Protein AF-A0A679HVC3-F1 (afdb_monomer)

Radius of gyration: 11.67 Å; Cα contacts (8 Å, |Δi|>4): 77; chains: 1; bounding box: 25×28×30 Å

Nearest PDB structures (foldseek):
  5sv2-assembly1_A-2  TM=7.875E-01  e=4.353E-01  Mycobacterium tuberculosis H37Rv
  8j2y-assembly1_A  TM=5.429E-01  e=6.195E+00  Acidimicrobiaceae bacterium

Solvent-accessible surface area (backbone atoms only — not comparable to full-atom values): 4355 Å² total; per-residue (Å²): 135,93,71,76,48,74,68,42,53,57,49,33,53,52,49,49,54,52,47,36,69,75,69,66,51,53,75,66,59,52,58,66,44,48,60,57,46,38,50,47,50,46,26,38,76,73,75,39,64,46,75,44,72,62,52,69,63,54,57,57,46,44,79,81,44,84,58,51,78,47,74,60,133

Mean predicted aligned error: 2.37 Å

Sequence (73 aa):
MLTPTEQHWNQAAEVLRRMRRAEHYEANKIRDLAFDVLIALSARSIGAAVVTSNLHDFQTIQRYVSFHLICWE

Structure (mmCIF, N/CA/C/O backbone):
data_AF-A0A679HVC3-F1
#
_entry.id   AF-A0A679HVC3-F1
#
loop_
_atom_site.group_PDB
_atom_site.id
_atom_site.type_symbol
_atom_site.label_atom_id
_atom_site.label_alt_id
_atom_site.label_comp_id
_atom_site.label_asym_id
_atom_site.label_entity_id
_atom_site.label_seq_id
_atom_site.pdbx_PDB_ins_code
_atom_site.Cartn_x
_atom_site.Cartn_y
_atom_site.Cartn_z
_atom_site.occupancy
_atom_site.B_iso_or_equiv
_atom_site.auth_seq_id
_atom_site.auth_comp_id
_atom_site.auth_asym_id
_atom_site.auth_atom_id
_atom_site.pdbx_PDB_model_num
ATOM 1 N N . MET A 1 1 ? -1.455 -17.110 10.426 1.00 68.75 1 MET A N 1
ATOM 2 C CA . MET A 1 1 ? -0.451 -16.145 9.930 1.00 68.75 1 MET A CA 1
ATOM 3 C C . MET A 1 1 ? -1.042 -15.461 8.708 1.00 68.75 1 MET A C 1
ATOM 5 O O . MET A 1 1 ? -1.566 -16.174 7.863 1.00 68.75 1 MET A O 1
ATOM 9 N N . LEU A 1 2 ? -1.042 -14.126 8.648 1.00 85.94 2 LEU A N 1
ATOM 10 C CA . LEU A 1 2 ? -1.449 -13.390 7.447 1.00 85.94 2 LEU A CA 1
ATOM 11 C C . LEU A 1 2 ? -0.203 -13.184 6.585 1.00 85.94 2 LEU A C 1
ATOM 13 O O . LEU A 1 2 ? 0.767 -12.589 7.047 1.00 85.94 2 LEU A O 1
ATOM 17 N N . THR A 1 3 ? -0.214 -13.702 5.361 1.00 91.75 3 THR A N 1
ATOM 18 C CA . THR A 1 3 ? 0.926 -13.610 4.443 1.00 91.75 3 THR A CA 1
ATOM 19 C C . THR A 1 3 ? 0.423 -13.156 3.077 1.00 91.75 3 THR A C 1
ATOM 21 O O . THR A 1 3 ? -0.590 -13.688 2.615 1.00 91.75 3 THR A O 1
ATOM 24 N N . PRO A 1 4 ? 1.083 -12.182 2.423 1.00 94.25 4 PRO A N 1
ATOM 25 C CA . PRO A 1 4 ? 0.707 -11.782 1.077 1.00 94.25 4 PRO A CA 1
ATOM 26 C C . PRO A 1 4 ? 0.736 -12.972 0.112 1.00 94.25 4 PRO A C 1
ATOM 28 O O . PRO A 1 4 ? 1.701 -13.735 0.084 1.00 94.25 4 PRO A O 1
ATOM 31 N N . THR A 1 5 ? -0.322 -13.124 -0.682 1.00 96.88 5 THR A N 1
ATOM 32 C CA . THR A 1 5 ? -0.394 -14.124 -1.753 1.00 96.88 5 THR A CA 1
ATOM 33 C C . THR A 1 5 ? 0.325 -13.609 -2.998 1.00 96.88 5 THR A C 1
ATOM 35 O O . THR A 1 5 ? 0.568 -12.409 -3.127 1.00 96.88 5 THR A O 1
ATOM 38 N N . GLU A 1 6 ? 0.612 -14.484 -3.963 1.00 97.62 6 GLU A N 1
ATOM 39 C CA . GLU A 1 6 ? 1.138 -14.077 -5.276 1.00 97.62 6 GLU A CA 1
ATOM 40 C C . GLU A 1 6 ? 0.270 -12.989 -5.936 1.00 97.62 6 GLU A C 1
ATOM 42 O O . GLU A 1 6 ? 0.777 -12.010 -6.483 1.00 97.62 6 GLU A O 1
ATOM 47 N N . GLN A 1 7 ? -1.056 -13.091 -5.799 1.00 97.19 7 GLN A N 1
ATOM 48 C CA . GLN A 1 7 ? -1.973 -12.069 -6.291 1.00 97.19 7 GLN A CA 1
ATOM 49 C C . GLN A 1 7 ? -1.757 -10.713 -5.602 1.00 97.19 7 GLN A C 1
ATOM 51 O O . GLN A 1 7 ? -1.813 -9.685 -6.276 1.00 97.19 7 GLN A O 1
ATOM 56 N N . HIS A 1 8 ? -1.485 -10.681 -4.292 1.00 98.06 8 HIS A N 1
ATOM 57 C CA . HIS A 1 8 ? -1.159 -9.432 -3.595 1.00 98.06 8 HIS A CA 1
ATOM 58 C C . HIS A 1 8 ? 0.141 -8.816 -4.118 1.00 98.06 8 HIS A C 1
ATOM 60 O O . HIS A 1 8 ? 0.190 -7.604 -4.306 1.00 98.06 8 HIS A O 1
ATOM 66 N N . TRP A 1 9 ? 1.155 -9.626 -4.431 1.00 98.06 9 TRP A N 1
ATOM 67 C CA . TRP A 1 9 ? 2.399 -9.144 -5.043 1.00 98.06 9 TRP A CA 1
ATOM 68 C C . TRP A 1 9 ? 2.169 -8.531 -6.426 1.00 98.06 9 TRP A C 1
ATOM 70 O O . TRP A 1 9 ? 2.616 -7.412 -6.689 1.00 98.06 9 TRP A O 1
ATOM 80 N N . ASN A 1 10 ? 1.402 -9.208 -7.283 1.00 98.38 10 ASN A N 1
ATOM 81 C CA . ASN A 1 10 ? 1.065 -8.702 -8.615 1.00 98.38 10 ASN A CA 1
ATOM 82 C C . ASN A 1 10 ? 0.244 -7.403 -8.542 1.00 98.38 10 ASN A C 1
ATOM 84 O O . ASN A 1 10 ? 0.517 -6.441 -9.263 1.00 98.38 10 ASN A O 1
ATOM 88 N N . GLN A 1 11 ? -0.729 -7.336 -7.628 1.00 98.25 11 GLN A N 1
ATOM 89 C CA . GLN A 1 11 ? -1.513 -6.122 -7.389 1.00 98.25 11 GLN A CA 1
ATOM 90 C C . GLN A 1 11 ? -0.654 -4.980 -6.832 1.00 98.25 11 GLN A C 1
ATOM 92 O O . GLN A 1 11 ? -0.822 -3.836 -7.255 1.00 98.25 11 GLN A O 1
ATOM 97 N N . ALA A 1 12 ? 0.286 -5.271 -5.930 1.00 98.31 12 ALA A N 1
ATOM 98 C CA . ALA A 1 12 ? 1.189 -4.269 -5.380 1.00 98.31 12 ALA A CA 1
ATOM 99 C C . ALA A 1 12 ? 2.073 -3.654 -6.472 1.00 98.31 12 ALA A C 1
ATOM 101 O O . ALA A 1 12 ? 2.171 -2.432 -6.557 1.00 98.31 12 ALA A O 1
ATOM 102 N N . ALA A 1 13 ? 2.642 -4.474 -7.361 1.00 97.94 13 ALA A N 1
ATOM 103 C CA . ALA A 1 13 ? 3.429 -3.989 -8.494 1.00 97.94 13 ALA A CA 1
ATOM 104 C C . ALA A 1 13 ? 2.628 -3.033 -9.401 1.00 97.94 13 ALA A C 1
ATOM 106 O O . ALA A 1 13 ? 3.141 -1.989 -9.813 1.00 97.94 13 ALA A O 1
ATOM 107 N N . GLU A 1 14 ? 1.358 -3.349 -9.676 1.00 98.31 14 GLU A N 1
ATOM 108 C CA . GLU A 1 14 ? 0.472 -2.480 -10.457 1.00 98.31 14 GLU A CA 1
ATOM 109 C C . GLU A 1 14 ? 0.199 -1.148 -9.746 1.00 98.31 14 GLU A C 1
ATOM 111 O O . GLU A 1 14 ? 0.317 -0.079 -10.352 1.00 98.31 14 GLU A O 1
ATOM 116 N N . VAL A 1 15 ? -0.131 -1.197 -8.452 1.00 98.25 15 VAL A N 1
ATOM 117 C CA . VAL A 1 15 ? -0.393 -0.005 -7.632 1.00 98.25 15 VAL A CA 1
ATOM 118 C C . VAL A 1 15 ? 0.840 0.894 -7.581 1.00 98.25 15 VAL A C 1
ATOM 120 O O . VAL A 1 15 ? 0.742 2.075 -7.907 1.00 98.25 15 VAL A O 1
ATOM 123 N N . LEU A 1 16 ? 2.014 0.338 -7.281 1.00 98.31 16 LEU A N 1
ATOM 124 C CA . LEU A 1 16 ? 3.274 1.082 -7.223 1.00 98.31 16 LEU A CA 1
ATOM 125 C C . LEU A 1 16 ? 3.625 1.717 -8.573 1.00 98.31 16 LEU A C 1
ATOM 127 O O . LEU A 1 16 ? 4.072 2.864 -8.622 1.00 98.31 16 LEU A O 1
ATOM 131 N N . ARG A 1 17 ? 3.375 1.022 -9.692 1.00 97.94 17 ARG A N 1
ATOM 132 C CA . ARG A 1 17 ? 3.580 1.584 -11.035 1.00 97.94 17 ARG A CA 1
ATOM 133 C C . ARG A 1 17 ? 2.674 2.787 -11.291 1.00 97.94 17 ARG A C 1
ATOM 135 O O . ARG A 1 17 ? 3.123 3.768 -11.886 1.00 97.94 17 ARG A O 1
ATOM 142 N N . ARG A 1 18 ? 1.412 2.720 -10.858 1.00 98.00 18 ARG A N 1
ATOM 143 C CA . ARG A 1 18 ? 0.451 3.828 -10.973 1.00 98.00 18 ARG A CA 1
ATOM 144 C C . ARG A 1 18 ? 0.851 5.006 -10.086 1.00 98.00 18 ARG A C 1
ATOM 146 O O . ARG A 1 18 ? 0.910 6.121 -10.594 1.00 98.00 18 ARG A O 1
ATOM 153 N N . MET A 1 19 ? 1.210 4.750 -8.828 1.00 97.50 19 MET A N 1
ATOM 154 C CA . MET A 1 19 ? 1.685 5.771 -7.886 1.00 97.50 19 MET A CA 1
ATOM 155 C C . MET A 1 19 ? 2.938 6.477 -8.409 1.00 97.50 19 MET A C 1
ATOM 157 O O . MET A 1 19 ? 2.982 7.701 -8.437 1.00 97.50 19 MET A O 1
ATOM 161 N N . ARG A 1 20 ? 3.923 5.729 -8.927 1.00 97.25 20 ARG A N 1
ATOM 162 C CA . ARG A 1 20 ? 5.145 6.311 -9.508 1.00 97.25 20 ARG A CA 1
ATOM 163 C C . ARG A 1 20 ? 4.842 7.312 -10.620 1.00 97.25 20 ARG A C 1
ATOM 165 O O . ARG A 1 20 ? 5.478 8.356 -10.695 1.00 97.25 20 ARG A O 1
ATOM 172 N N . ARG A 1 21 ? 3.896 6.977 -11.503 1.00 96.19 21 ARG A N 1
ATOM 173 C CA . ARG A 1 21 ? 3.524 7.831 -12.640 1.00 96.19 21 ARG A CA 1
ATOM 174 C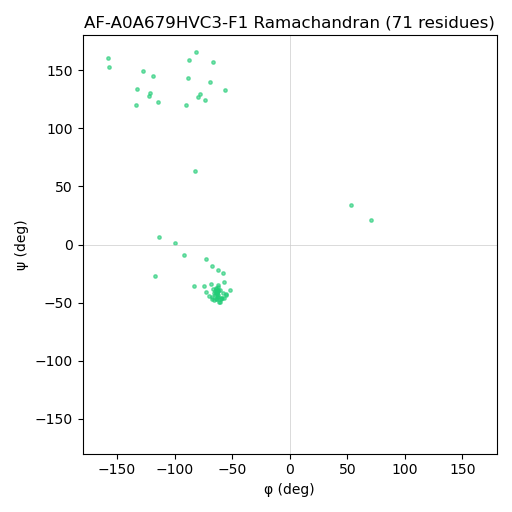 C . ARG A 1 21 ? 2.729 9.061 -12.210 1.00 96.19 21 ARG A C 1
ATOM 176 O O . ARG A 1 21 ? 2.952 10.121 -12.775 1.00 96.19 21 ARG A O 1
ATOM 183 N N . ALA A 1 22 ? 1.806 8.902 -11.267 1.00 96.94 22 ALA A N 1
ATOM 184 C CA . ALA A 1 22 ? 0.877 9.956 -10.868 1.00 96.94 22 ALA A CA 1
ATOM 185 C C . ALA A 1 22 ? 1.465 10.934 -9.839 1.00 96.94 22 ALA A C 1
ATOM 187 O O . ALA A 1 22 ? 1.176 12.121 -9.909 1.00 96.94 22 ALA A O 1
ATOM 188 N N . GLU A 1 23 ? 2.301 10.454 -8.915 1.00 93.88 23 GLU A N 1
ATOM 189 C CA . GLU A 1 23 ? 2.902 11.276 -7.853 1.00 93.88 23 GLU A CA 1
ATOM 190 C C . GLU A 1 23 ? 4.351 11.695 -8.176 1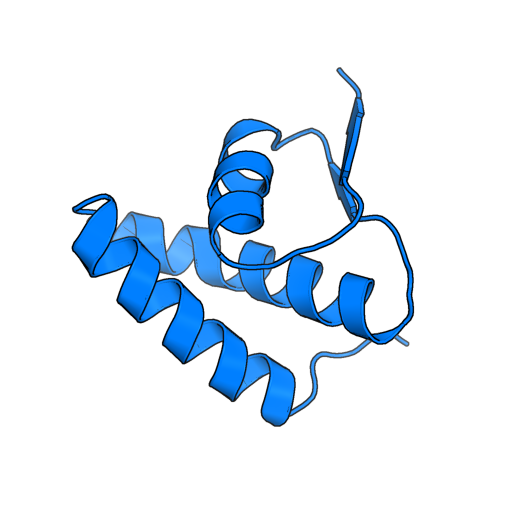.00 93.88 23 GLU A C 1
ATOM 192 O O . GLU A 1 23 ? 5.006 12.339 -7.362 1.00 93.88 23 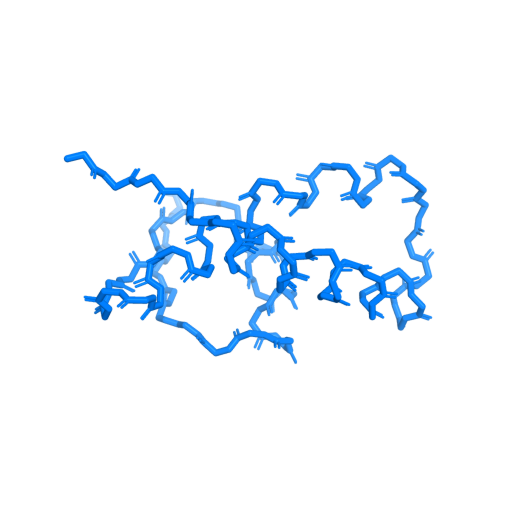GLU A O 1
ATOM 197 N N . HIS A 1 24 ? 4.879 11.304 -9.345 1.00 94.38 24 HIS A N 1
ATOM 198 C CA . HIS A 1 24 ? 6.267 11.549 -9.767 1.00 94.38 24 HIS A CA 1
ATOM 199 C C . HIS A 1 24 ? 7.326 11.070 -8.758 1.00 94.38 24 HIS A C 1
ATOM 20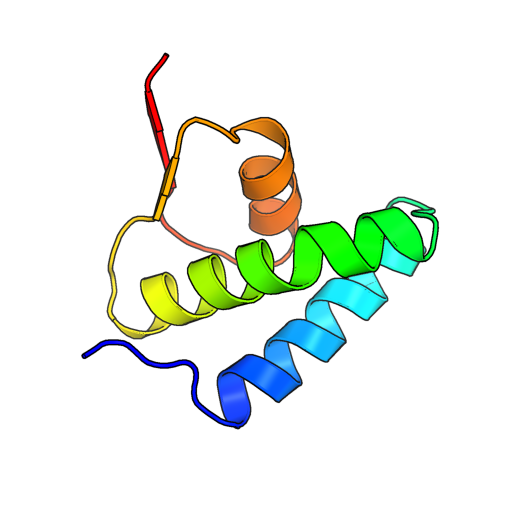1 O O . HIS A 1 24 ? 8.385 11.675 -8.611 1.00 94.38 24 HIS A O 1
ATOM 207 N N . TYR A 1 25 ? 7.052 9.968 -8.056 1.00 95.44 25 TYR A N 1
ATOM 208 C CA . TYR A 1 25 ? 7.969 9.446 -7.049 1.00 95.44 25 TYR A CA 1
ATOM 209 C C . TYR A 1 25 ? 9.259 8.874 -7.637 1.00 95.44 25 TYR A C 1
ATOM 211 O O . TYR A 1 25 ? 9.264 8.109 -8.609 1.00 95.44 25 TYR A O 1
ATOM 219 N N . GLU A 1 26 ? 10.352 9.169 -6.941 1.00 95.38 26 GLU A N 1
ATOM 220 C CA . GLU A 1 26 ? 11.648 8.544 -7.159 1.00 95.38 26 GLU A CA 1
ATOM 221 C C . GLU A 1 26 ? 11.631 7.056 -6.790 1.00 95.38 26 GLU A C 1
ATOM 223 O O . GLU A 1 26 ? 10.830 6.586 -5.976 1.00 95.38 26 GLU A O 1
ATOM 228 N N . ALA A 1 27 ? 12.567 6.297 -7.365 1.00 93.94 27 ALA A N 1
ATOM 229 C CA . ALA A 1 27 ? 12.642 4.849 -7.170 1.00 93.94 27 ALA A CA 1
ATOM 230 C C . ALA A 1 27 ? 12.776 4.440 -5.690 1.00 93.94 27 ALA A C 1
ATOM 232 O O . ALA A 1 27 ? 12.244 3.402 -5.295 1.00 93.94 27 ALA A O 1
ATOM 233 N N . ASN A 1 28 ? 13.444 5.262 -4.873 1.00 96.31 28 ASN A N 1
ATOM 234 C CA . ASN A 1 28 ? 13.597 5.012 -3.440 1.00 96.31 28 ASN A CA 1
ATOM 235 C C . ASN A 1 28 ? 12.246 5.077 -2.717 1.00 96.31 28 ASN A C 1
ATOM 237 O O . ASN A 1 28 ? 11.883 4.119 -2.045 1.00 96.31 28 ASN A O 1
ATOM 241 N N . LYS A 1 29 ? 11.438 6.118 -2.964 1.00 95.75 29 LYS A N 1
ATOM 242 C CA . LYS A 1 29 ? 10.111 6.240 -2.341 1.00 95.75 29 LYS A CA 1
ATOM 243 C C . LYS A 1 29 ? 9.174 5.100 -2.750 1.00 95.75 29 LYS A C 1
ATOM 245 O O . LYS A 1 29 ? 8.393 4.620 -1.937 1.00 95.75 29 LYS A O 1
ATOM 250 N N . ILE A 1 30 ? 9.272 4.620 -3.991 1.00 96.94 30 ILE A N 1
ATOM 251 C CA . ILE A 1 30 ? 8.512 3.443 -4.445 1.00 96.94 30 ILE A CA 1
ATOM 252 C C . ILE A 1 30 ? 8.914 2.172 -3.696 1.00 96.94 30 ILE A C 1
ATOM 254 O O . ILE A 1 30 ? 8.053 1.347 -3.396 1.00 96.94 30 ILE A O 1
ATOM 258 N N . ARG A 1 31 ? 10.203 2.010 -3.386 1.00 94.56 31 ARG A N 1
ATOM 259 C CA . ARG A 1 31 ? 10.680 0.884 -2.579 1.00 94.56 31 ARG A CA 1
ATOM 260 C C . ARG A 1 31 ? 10.143 0.964 -1.151 1.00 94.56 31 ARG A C 1
ATOM 262 O O . ARG A 1 31 ? 9.698 -0.058 -0.641 1.00 94.56 31 ARG A O 1
ATOM 269 N N . ASP A 1 32 ? 10.127 2.156 -0.561 1.00 95.50 32 ASP A N 1
ATOM 270 C CA . ASP A 1 32 ? 9.619 2.371 0.800 1.00 95.50 32 ASP A CA 1
ATOM 271 C C . ASP A 1 32 ? 8.118 2.046 0.899 1.00 95.50 32 ASP A C 1
ATOM 273 O O . ASP A 1 32 ? 7.684 1.367 1.824 1.00 95.50 32 ASP A O 1
ATOM 277 N N . LEU A 1 33 ? 7.333 2.426 -0.116 1.00 97.88 33 LEU A N 1
ATOM 278 C CA . LEU A 1 33 ? 5.891 2.151 -0.181 1.00 97.88 33 LEU A CA 1
ATOM 279 C C . LEU A 1 33 ? 5.542 0.681 -0.467 1.00 97.88 33 LEU A C 1
ATOM 281 O O . LEU A 1 33 ? 4.376 0.296 -0.354 1.00 97.88 33 LEU A O 1
ATOM 285 N N . ALA A 1 34 ? 6.505 -0.153 -0.875 1.00 97.38 34 ALA A N 1
ATOM 286 C CA . ALA A 1 34 ? 6.207 -1.500 -1.355 1.00 97.38 34 ALA A CA 1
ATOM 287 C C . ALA A 1 34 ? 5.554 -2.378 -0.278 1.00 97.38 34 ALA A C 1
ATOM 289 O O . ALA A 1 34 ? 4.569 -3.068 -0.555 1.00 97.38 34 ALA A O 1
ATOM 290 N N . PHE A 1 35 ? 6.064 -2.322 0.955 1.00 96.81 35 PHE A N 1
ATOM 291 C CA . PHE A 1 35 ? 5.490 -3.084 2.062 1.00 96.81 35 PHE A CA 1
ATOM 292 C C . PHE A 1 35 ? 4.179 -2.483 2.567 1.00 96.81 35 PHE A C 1
ATOM 294 O O . PHE A 1 35 ? 3.256 -3.243 2.852 1.00 96.81 35 PHE A O 1
ATOM 301 N N . ASP A 1 36 ? 4.037 -1.158 2.5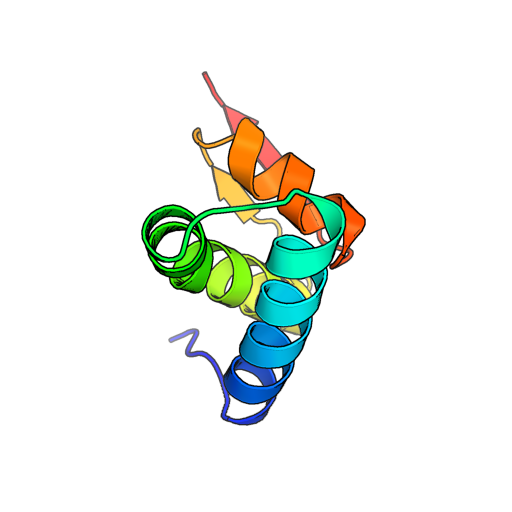76 1.00 97.94 36 ASP A N 1
ATOM 302 C CA . ASP A 1 36 ? 2.787 -0.502 2.975 1.00 97.94 36 ASP A CA 1
ATOM 303 C C . ASP A 1 36 ? 1.628 -0.871 2.035 1.00 97.94 36 ASP A C 1
ATOM 305 O O . ASP A 1 36 ? 0.524 -1.196 2.481 1.00 97.94 36 ASP A O 1
ATOM 309 N N . VAL A 1 37 ? 1.888 -0.942 0.725 1.00 98.44 37 VAL A N 1
ATOM 310 C CA . VAL A 1 37 ? 0.900 -1.417 -0.257 1.00 98.44 37 VAL A CA 1
ATOM 311 C C . VAL A 1 37 ? 0.526 -2.883 -0.006 1.00 98.44 37 VAL A C 1
ATOM 313 O O . VAL A 1 37 ? -0.654 -3.236 -0.071 1.00 98.44 37 VAL A O 1
ATOM 316 N N . LEU A 1 38 ? 1.493 -3.750 0.312 1.00 98.25 38 LEU A N 1
ATOM 317 C CA . LEU A 1 38 ? 1.221 -5.159 0.624 1.00 98.25 38 LEU A CA 1
ATOM 318 C C . LEU A 1 38 ? 0.420 -5.327 1.918 1.00 98.25 38 LEU A C 1
ATOM 320 O O . LEU A 1 38 ? -0.468 -6.183 1.968 1.00 98.25 38 LEU A O 1
ATOM 324 N N . ILE A 1 39 ? 0.693 -4.511 2.937 1.00 97.69 39 ILE A N 1
ATOM 325 C CA . ILE A 1 39 ? -0.081 -4.468 4.182 1.00 97.69 39 ILE A CA 1
ATOM 326 C C . ILE A 1 39 ? -1.527 -4.071 3.872 1.00 97.69 39 ILE A C 1
ATOM 328 O O . ILE A 1 39 ? -2.446 -4.789 4.265 1.00 97.69 39 ILE A O 1
ATOM 332 N N . ALA A 1 40 ? -1.737 -2.998 3.105 1.00 98.25 40 ALA A N 1
ATOM 333 C CA . ALA A 1 40 ? -3.070 -2.529 2.726 1.00 98.25 40 ALA A CA 1
ATOM 334 C C . ALA A 1 40 ? -3.866 -3.585 1.940 1.00 98.25 40 ALA A C 1
ATOM 336 O O . ALA A 1 40 ? -5.028 -3.856 2.252 1.00 98.25 40 ALA A O 1
ATOM 337 N N . LEU A 1 41 ? -3.242 -4.227 0.946 1.00 98.31 41 LEU A N 1
ATOM 338 C CA . LEU A 1 41 ? -3.874 -5.291 0.159 1.00 98.31 41 LEU A CA 1
ATOM 339 C C . LEU A 1 41 ? -4.207 -6.520 1.011 1.00 98.31 41 LEU A C 1
ATOM 341 O O . LEU A 1 41 ? -5.298 -7.077 0.879 1.00 98.31 41 LEU A O 1
ATOM 345 N N . SER A 1 42 ? -3.300 -6.911 1.908 1.00 97.94 42 SER A N 1
ATOM 346 C CA . SER A 1 42 ? -3.504 -8.059 2.792 1.00 97.94 42 SER A CA 1
ATOM 347 C C . SER A 1 42 ? -4.620 -7.792 3.801 1.00 97.94 42 SER A C 1
ATOM 349 O O . SER A 1 42 ? -5.507 -8.630 3.944 1.00 97.94 42 SER A O 1
ATOM 351 N N . ALA A 1 43 ? -4.644 -6.617 4.436 1.00 97.50 43 ALA A N 1
ATOM 352 C CA . ALA A 1 43 ? -5.714 -6.221 5.352 1.00 97.50 43 ALA A CA 1
ATOM 353 C C . ALA A 1 43 ? -7.078 -6.193 4.645 1.00 97.50 43 ALA A C 1
ATOM 355 O O . ALA A 1 43 ? -8.033 -6.818 5.111 1.00 97.50 43 ALA A O 1
ATOM 356 N N . ARG A 1 44 ? -7.145 -5.576 3.456 1.00 97.62 44 ARG A N 1
ATO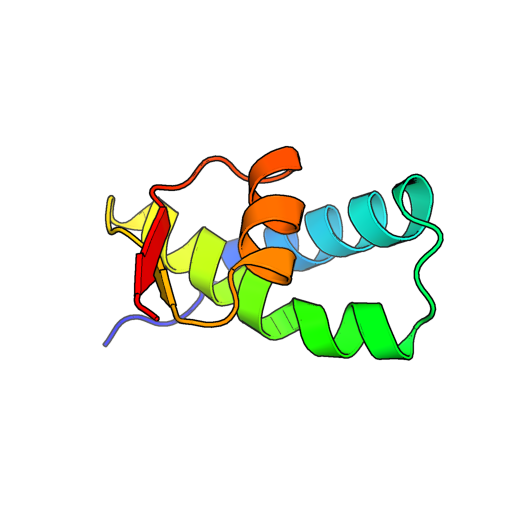M 357 C CA . ARG A 1 44 ? -8.351 -5.557 2.617 1.00 97.62 44 ARG A CA 1
ATOM 358 C C . ARG A 1 44 ? -8.865 -6.959 2.302 1.00 97.62 44 ARG A C 1
ATOM 360 O O . ARG A 1 44 ? -10.070 -7.179 2.345 1.00 97.62 44 ARG A O 1
ATOM 367 N N . SER A 1 45 ? -7.972 -7.898 1.984 1.00 97.00 45 SER A N 1
ATOM 368 C CA . SER A 1 45 ? -8.350 -9.254 1.557 1.00 97.00 45 SER A CA 1
ATOM 369 C C . SER A 1 45 ? -9.120 -10.048 2.618 1.00 97.00 45 SER A C 1
ATOM 371 O O . SER A 1 45 ? -9.859 -10.965 2.272 1.00 97.00 45 SER A O 1
ATOM 373 N N . ILE A 1 46 ? -8.979 -9.671 3.891 1.00 96.62 46 ILE A N 1
ATOM 374 C CA . ILE A 1 46 ? -9.646 -10.318 5.027 1.00 96.62 46 ILE A CA 1
ATOM 375 C C . ILE A 1 46 ? -10.668 -9.407 5.723 1.00 96.62 46 ILE A C 1
ATOM 377 O O . ILE A 1 46 ? -11.180 -9.766 6.778 1.00 96.62 46 ILE A O 1
ATOM 381 N N . GLY A 1 47 ? -10.946 -8.218 5.175 1.00 96.81 47 GLY A N 1
ATOM 382 C CA . GLY A 1 47 ? -11.850 -7.243 5.795 1.00 96.81 47 GLY A CA 1
ATOM 383 C C . GLY A 1 47 ? -11.301 -6.576 7.064 1.00 96.81 47 GLY A C 1
ATOM 384 O O . GLY A 1 47 ? -12.080 -6.071 7.868 1.00 96.81 47 GLY A O 1
ATOM 385 N N . ALA A 1 48 ? -9.981 -6.572 7.265 1.00 97.19 48 ALA A N 1
ATOM 386 C CA . ALA A 1 48 ? -9.342 -5.921 8.405 1.00 97.19 48 ALA A CA 1
ATOM 387 C C . ALA A 1 48 ? -9.038 -4.438 8.133 1.00 97.19 48 ALA A C 1
ATOM 389 O O . ALA A 1 48 ? -8.906 -4.005 6.984 1.00 97.19 48 ALA A O 1
ATOM 390 N N . ALA A 1 49 ? -8.874 -3.668 9.210 1.00 97.88 49 ALA A N 1
ATOM 391 C CA . ALA A 1 49 ? -8.338 -2.314 9.152 1.00 97.88 49 ALA A CA 1
ATOM 392 C C . ALA A 1 49 ? -6.809 -2.318 9.267 1.00 97.88 49 ALA A C 1
ATOM 394 O O . ALA A 1 49 ? -6.233 -3.099 10.025 1.00 97.88 49 ALA A O 1
ATOM 395 N N . VAL A 1 50 ? -6.157 -1.413 8.540 1.00 97.69 50 VAL A N 1
ATOM 396 C CA . VAL A 1 50 ? -4.765 -1.043 8.796 1.00 97.69 50 VAL A CA 1
ATOM 397 C C . VAL A 1 50 ? -4.755 -0.060 9.957 1.00 97.69 50 VAL A C 1
ATOM 399 O O . VAL A 1 50 ? -5.449 0.954 9.898 1.00 97.69 50 VAL A O 1
ATOM 402 N N . VAL A 1 51 ? -3.962 -0.348 10.989 1.00 97.56 51 VAL A N 1
ATOM 403 C CA . VAL A 1 51 ? -3.744 0.570 12.109 1.00 97.56 51 VAL A CA 1
ATOM 404 C C . VAL A 1 51 ? -2.288 1.026 12.110 1.00 97.56 51 VAL A C 1
ATOM 406 O O . VAL A 1 51 ? -1.392 0.183 12.080 1.00 97.56 51 VAL A O 1
ATOM 409 N N . THR A 1 52 ? -2.042 2.336 12.045 1.00 97.19 52 THR A N 1
ATOM 410 C CA . THR A 1 52 ? -0.700 2.881 11.769 1.00 97.19 52 THR A CA 1
ATOM 411 C C . THR A 1 52 ? -0.518 4.312 12.278 1.00 97.19 52 THR A C 1
ATOM 413 O O . THR A 1 52 ? -1.474 5.086 12.302 1.00 97.19 52 THR A O 1
ATOM 416 N N . SER A 1 53 ? 0.724 4.687 12.600 1.00 96.94 53 SER A N 1
ATOM 417 C CA . SER A 1 53 ? 1.151 6.086 12.766 1.00 96.94 53 SER A CA 1
ATOM 418 C C . SER A 1 53 ? 1.712 6.702 11.469 1.00 96.94 53 SER A C 1
ATOM 420 O O . SER A 1 53 ? 1.897 7.915 11.391 1.00 96.94 53 SER A O 1
ATOM 422 N N . ASN A 1 54 ? 1.937 5.907 10.411 1.00 95.25 54 ASN A N 1
ATOM 423 C CA . ASN A 1 54 ? 2.339 6.392 9.081 1.00 95.25 54 ASN A CA 1
ATOM 424 C C . ASN A 1 54 ? 1.116 6.867 8.273 1.00 95.25 54 ASN A C 1
ATOM 426 O O . ASN A 1 54 ? 0.745 6.280 7.254 1.00 95.25 54 ASN A O 1
ATOM 430 N N . LEU A 1 55 ? 0.441 7.911 8.757 1.00 95.38 55 LEU A N 1
ATOM 431 C CA . LEU A 1 55 ? -0.800 8.409 8.159 1.00 95.38 55 LEU A CA 1
ATOM 432 C C . LEU A 1 55 ? -0.623 8.784 6.679 1.00 95.38 55 LEU A C 1
ATOM 434 O O 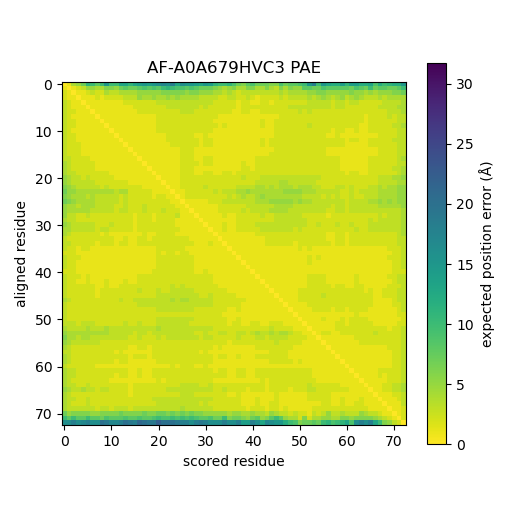. LEU A 1 55 ? -1.445 8.414 5.842 1.00 95.38 55 LEU A O 1
ATOM 438 N N . HIS A 1 56 ? 0.450 9.507 6.354 1.00 95.50 56 HIS A N 1
ATOM 439 C CA . HIS A 1 56 ? 0.631 10.114 5.036 1.00 95.50 56 HIS A CA 1
ATOM 440 C C . HIS A 1 56 ? 0.736 9.078 3.908 1.00 95.50 56 HIS A C 1
ATOM 442 O O . HIS A 1 56 ? 0.070 9.203 2.873 1.00 95.50 56 HIS A O 1
ATOM 448 N N . ASP A 1 57 ? 1.529 8.025 4.111 1.00 96.56 57 ASP A N 1
ATOM 449 C CA . ASP A 1 57 ? 1.721 7.002 3.086 1.00 96.56 57 ASP A CA 1
ATOM 450 C C . ASP A 1 57 ? 0.449 6.177 2.893 1.00 96.56 57 ASP A C 1
ATOM 452 O O . ASP A 1 57 ? 0.001 5.993 1.760 1.00 96.56 57 ASP A O 1
ATOM 456 N N . PHE A 1 58 ? -0.207 5.759 3.980 1.00 97.75 58 PHE A N 1
ATOM 457 C CA . PHE A 1 58 ? -1.441 4.981 3.877 1.00 97.75 58 PHE A CA 1
ATOM 458 C C . PHE A 1 58 ? -2.620 5.796 3.325 1.00 97.75 58 PHE A C 1
ATOM 460 O O . PHE A 1 58 ? -3.403 5.253 2.545 1.00 97.75 58 PHE A O 1
ATOM 467 N N . GLN A 1 59 ? -2.721 7.097 3.612 1.00 96.62 59 GLN A N 1
ATOM 468 C CA . GLN A 1 59 ? -3.688 7.978 2.939 1.00 96.62 59 GLN A CA 1
ATOM 469 C C . GLN A 1 59 ? -3.412 8.087 1.436 1.00 96.62 59 GLN A C 1
ATOM 471 O O . GLN A 1 59 ? -4.339 8.060 0.623 1.00 96.62 59 GLN A O 1
ATOM 476 N N . THR A 1 60 ? -2.140 8.164 1.043 1.00 97.19 60 THR A N 1
ATOM 477 C CA . THR A 1 60 ? -1.771 8.180 -0.376 1.00 97.19 60 THR A CA 1
ATOM 478 C C . THR A 1 60 ? -2.141 6.856 -1.046 1.00 97.19 60 THR A C 1
ATOM 480 O O . THR A 1 60 ? -2.741 6.862 -2.120 1.00 97.19 60 THR A O 1
ATOM 483 N N . ILE A 1 61 ? -1.877 5.717 -0.399 1.00 98.12 61 ILE A N 1
ATOM 484 C CA . ILE A 1 61 ? -2.261 4.379 -0.883 1.00 98.12 61 ILE A CA 1
ATOM 485 C C . ILE A 1 61 ? -3.791 4.248 -0.995 1.00 98.12 61 ILE A C 1
ATOM 487 O O . ILE A 1 61 ? -4.266 3.666 -1.974 1.00 98.12 61 ILE A O 1
ATOM 491 N N . GLN A 1 62 ? -4.580 4.838 -0.084 1.00 97.50 62 GLN A N 1
ATOM 492 C CA . GLN A 1 62 ? -6.053 4.805 -0.147 1.00 97.50 62 GLN A CA 1
ATOM 493 C C . GLN A 1 62 ? -6.632 5.392 -1.443 1.00 97.50 62 GLN A C 1
ATOM 495 O O . GLN A 1 62 ? -7.709 4.982 -1.880 1.00 97.50 62 GLN A O 1
ATOM 500 N N . ARG A 1 63 ? -5.901 6.291 -2.118 1.00 97.44 63 ARG A N 1
ATOM 501 C CA . ARG A 1 63 ? -6.286 6.832 -3.436 1.00 97.44 63 ARG A CA 1
ATOM 502 C C . ARG A 1 63 ? -6.239 5.776 -4.553 1.00 97.44 63 ARG A C 1
ATOM 504 O O . ARG A 1 63 ? -6.849 5.971 -5.602 1.00 97.44 63 ARG A O 1
ATOM 511 N N . TYR A 1 64 ? -5.536 4.661 -4.340 1.00 98.06 64 TYR A N 1
ATOM 512 C CA . TYR A 1 64 ? -5.327 3.584 -5.320 1.00 98.06 64 TYR A CA 1
ATOM 513 C C . TYR A 1 64 ? -5.929 2.242 -4.884 1.00 98.06 64 TYR A C 1
ATOM 515 O O . TYR A 1 64 ? -6.274 1.418 -5.735 1.00 98.06 64 TYR A O 1
ATOM 523 N N . VAL A 1 65 ? -6.053 2.013 -3.577 1.00 97.25 65 VAL A N 1
ATOM 524 C CA . VAL A 1 65 ? -6.554 0.779 -2.967 1.00 97.25 65 VAL A CA 1
ATOM 525 C C . VAL A 1 65 ? -7.564 1.158 -1.891 1.00 97.25 65 VAL A C 1
ATOM 527 O O . VAL A 1 65 ? -7.211 1.825 -0.933 1.00 97.25 65 VAL A O 1
ATOM 530 N N . SER A 1 66 ? -8.813 0.710 -2.000 1.00 97.50 66 SER A N 1
ATOM 531 C CA . SER A 1 66 ? -9.786 0.895 -0.914 1.00 97.50 66 SER A CA 1
ATOM 532 C C . SER A 1 66 ? -9.484 -0.056 0.247 1.00 97.50 66 SER A C 1
ATOM 534 O O . SER A 1 66 ? -9.404 -1.264 0.033 1.00 97.50 66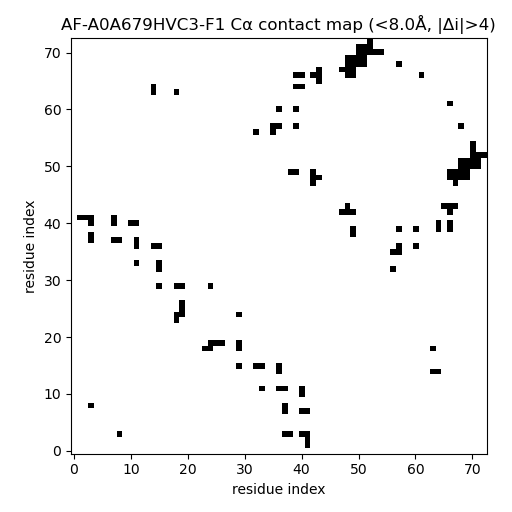 SER A O 1
ATOM 536 N N . PHE A 1 67 ? -9.312 0.471 1.458 1.00 97.88 67 PHE A N 1
ATOM 537 C CA . PHE A 1 67 ? -9.183 -0.295 2.703 1.00 97.88 67 PHE A CA 1
ATOM 538 C C . PHE A 1 67 ? -9.549 0.587 3.903 1.00 97.88 67 PHE A C 1
ATOM 540 O O . PHE A 1 67 ? -9.526 1.816 3.807 1.00 97.88 67 PHE A O 1
ATOM 547 N N . HIS A 1 68 ? -9.871 -0.034 5.038 1.00 98.12 68 HIS A N 1
ATOM 548 C CA . HIS A 1 68 ? -10.130 0.684 6.286 1.00 98.12 68 HIS A CA 1
ATOM 549 C C . HIS A 1 68 ? -8.810 1.111 6.933 1.00 98.12 68 HIS A C 1
ATOM 551 O O . HIS A 1 68 ? -7.916 0.285 7.104 1.00 98.12 68 HIS A O 1
ATOM 557 N N . LEU A 1 69 ? -8.696 2.387 7.299 1.00 97.94 69 LEU A N 1
ATOM 558 C CA . LEU A 1 69 ? -7.510 2.971 7.921 1.00 97.94 69 LEU A CA 1
ATOM 559 C C . LEU A 1 69 ? -7.899 3.582 9.268 1.00 97.94 69 LEU A C 1
ATOM 561 O O . LEU A 1 69 ? -8.842 4.367 9.341 1.00 97.94 69 LEU A O 1
ATOM 565 N N . ILE A 1 70 ? -7.174 3.207 10.315 1.00 97.88 70 ILE A N 1
ATOM 566 C CA . ILE A 1 70 ? -7.273 3.775 11.658 1.00 97.88 70 ILE A CA 1
ATOM 567 C C . ILE A 1 70 ? -5.891 4.329 12.000 1.00 97.88 70 ILE A C 1
ATOM 569 O O . ILE A 1 70 ? -4.886 3.635 11.851 1.00 97.88 70 ILE A O 1
ATOM 573 N N . CYS A 1 71 ? -5.830 5.572 12.458 1.00 94.00 71 CYS A N 1
ATOM 574 C CA . CYS A 1 71 ? -4.568 6.215 12.805 1.00 94.00 71 CYS A CA 1
ATOM 575 C C . CYS A 1 71 ? -4.535 6.590 14.279 1.00 94.00 71 CYS A C 1
ATOM 577 O O . CYS A 1 71 ? -5.567 6.936 14.853 1.00 94.00 71 CYS A O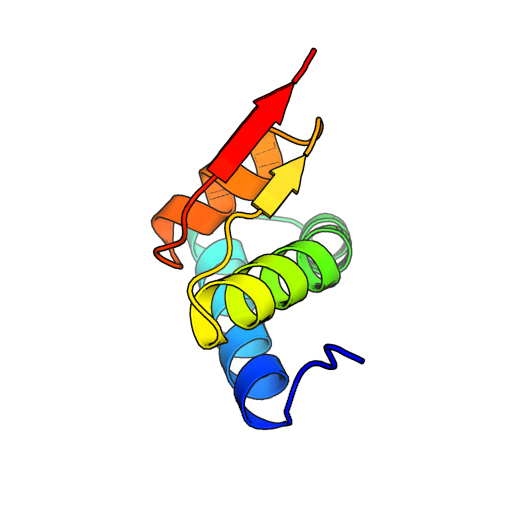 1
ATOM 579 N N . TRP A 1 72 ? -3.348 6.497 14.873 1.00 89.94 72 TRP A N 1
ATOM 580 C CA . TRP A 1 72 ? -3.071 6.964 16.226 1.00 89.94 72 TRP A CA 1
ATOM 581 C C . TRP A 1 72 ? -1.852 7.890 16.200 1.00 89.94 72 TRP A C 1
ATOM 583 O O . TRP A 1 72 ? -0.965 7.726 15.355 1.00 89.94 72 TRP A O 1
ATOM 593 N N . GLU A 1 73 ? -1.844 8.854 17.118 1.00 71.50 73 GLU A N 1
ATOM 594 C CA . GLU A 1 73 ? -0.740 9.792 17.362 1.00 71.50 73 GLU A CA 1
ATOM 595 C C . GLU A 1 73 ? 0.170 9.289 18.486 1.00 71.50 73 GLU A C 1
ATOM 597 O O . GLU A 1 73 ? -0.359 8.695 19.457 1.00 71.50 73 GLU A O 1
#

Secondary structure (DSSP, 8-state):
-----HHHHHHHHHHHHHHHHHS---HHHHHHHHHHHHHHHHHHHTTPEEEES-HHHHHHHHTTS--EEEE--

pLDDT: mean 96.01, std 4.8, range [68.75, 98.44]

Foldseek 3Di:
DQDQDPVLLVLLVVLLVVCCVPVVDDPVVSVVLSVVSSVQSSCVVVQHEDEDQPVPSNVSSCVVGPHHYHYDD